Protein AF-A0A1J5MZG8-F1 (afdb_monomer_lite)

Sequence (126 aa):
VVLNADDEQAIKIQFNRSQLTVTKAWLLERLTGEFTLLWQPNFEYERALAIGQRGAGVSELAQMLNQLYAAGSYPSDVFDEELRQKVRRFQQDNQLTVDGIAGAKTLVRLQSLTGKNSLQLRGTKS

Structure (mmCIF, N/CA/C/O backbone):
data_AF-A0A1J5MZG8-F1
#
_entry.id   AF-A0A1J5MZG8-F1
#
loop_
_atom_site.group_PDB
_atom_site.id
_atom_site.type_symbol
_atom_site.label_atom_id
_atom_site.label_alt_id
_atom_site.label_comp_id
_atom_site.label_asym_id
_atom_site.label_entity_id
_atom_site.label_seq_id
_atom_site.pdbx_PDB_ins_code
_atom_site.Cartn_x
_atom_site.Cartn_y
_atom_site.Cartn_z
_atom_site.occupancy
_atom_site.B_iso_or_equiv
_atom_site.auth_seq_id
_atom_site.auth_comp_id
_atom_site.auth_asym_id
_atom_site.auth_atom_id
_atom_site.pdbx_PDB_model_num
ATOM 1 N N . VAL A 1 1 ? -21.376 9.698 8.040 1.00 45.50 1 VAL A N 1
ATOM 2 C CA . VAL A 1 1 ? -20.668 9.566 9.328 1.00 45.50 1 VAL A CA 1
ATOM 3 C C . VAL A 1 1 ? -19.366 8.841 9.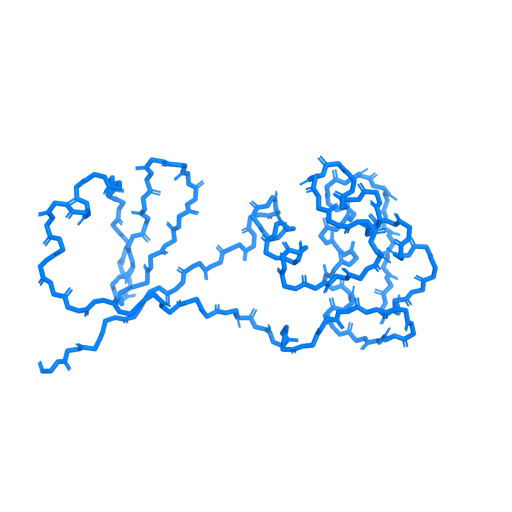071 1.00 45.50 1 VAL A C 1
ATOM 5 O O . VAL A 1 1 ? -19.315 7.635 9.230 1.00 45.50 1 VAL A O 1
ATOM 8 N N . VAL A 1 2 ? -18.368 9.564 8.581 1.00 42.72 2 VAL A N 1
ATOM 9 C CA . VAL A 1 2 ? -17.112 9.021 8.040 1.00 42.72 2 VAL A CA 1
ATOM 10 C C . VAL A 1 2 ? -16.137 8.782 9.194 1.00 42.72 2 VAL A C 1
ATOM 12 O O . VAL A 1 2 ? -15.889 9.705 9.945 1.00 42.72 2 VAL A O 1
ATOM 15 N N . LEU A 1 3 ? -15.622 7.570 9.399 1.00 44.41 3 LEU A N 1
ATOM 16 C CA . LEU A 1 3 ? -14.781 7.218 10.556 1.00 44.41 3 LEU A CA 1
ATOM 17 C C . LEU A 1 3 ? -13.340 6.890 10.122 1.00 44.41 3 LEU A C 1
ATOM 19 O O . LEU A 1 3 ? -13.099 5.785 9.649 1.00 44.41 3 LEU A O 1
ATOM 23 N N . ASN A 1 4 ? -12.385 7.799 10.336 1.00 45.06 4 ASN A N 1
ATOM 24 C CA . ASN A 1 4 ? -10.957 7.589 10.077 1.00 45.06 4 ASN A CA 1
ATOM 25 C C . ASN A 1 4 ? -10.252 7.004 11.317 1.00 45.06 4 ASN A C 1
ATOM 27 O O . ASN A 1 4 ? -10.239 7.638 12.371 1.00 45.06 4 ASN A O 1
ATOM 31 N N . ALA A 1 5 ? -9.655 5.815 11.212 1.00 49.09 5 ALA A N 1
ATOM 32 C CA . ALA A 1 5 ? -8.811 5.241 12.265 1.00 49.09 5 ALA A CA 1
ATOM 33 C C . ALA A 1 5 ? -7.345 5.567 11.954 1.00 49.09 5 ALA A C 1
ATOM 35 O O . ALA A 1 5 ? -6.758 4.967 11.059 1.00 49.09 5 ALA A O 1
ATOM 36 N N . ASP A 1 6 ? -6.807 6.565 12.648 1.00 46.00 6 ASP A N 1
ATOM 37 C CA . ASP A 1 6 ? -5.434 7.062 12.458 1.00 46.00 6 ASP A CA 1
ATOM 38 C C . ASP A 1 6 ? -4.498 6.593 13.588 1.00 46.00 6 ASP A C 1
ATOM 40 O O . ASP A 1 6 ? -3.298 6.816 13.538 1.00 46.00 6 ASP A O 1
ATOM 44 N N . ASP A 1 7 ? -5.047 5.931 14.611 1.00 42.75 7 ASP A N 1
ATOM 45 C CA . ASP A 1 7 ? -4.313 5.402 15.759 1.00 42.75 7 ASP A CA 1
ATOM 46 C C . ASP A 1 7 ? -5.065 4.192 16.330 1.00 42.75 7 ASP A C 1
ATOM 48 O O . ASP A 1 7 ? -6.300 4.165 16.314 1.00 42.75 7 ASP A O 1
ATOM 52 N N . GLU A 1 8 ? -4.358 3.198 16.878 1.00 55.50 8 GLU A N 1
ATOM 53 C CA . GLU A 1 8 ? -4.958 1.933 17.352 1.00 55.50 8 GLU A CA 1
ATOM 54 C C . GLU A 1 8 ? -6.037 2.110 18.446 1.00 55.50 8 GLU A C 1
ATOM 56 O O . GLU A 1 8 ? -6.800 1.181 18.728 1.00 55.50 8 GLU A O 1
ATOM 61 N N . GLN A 1 9 ? -6.156 3.306 19.036 1.00 56.59 9 GLN A N 1
ATOM 62 C CA . GLN A 1 9 ? -7.078 3.602 20.139 1.00 56.59 9 GLN A CA 1
ATOM 63 C C . GLN A 1 9 ? -8.142 4.669 19.829 1.00 56.59 9 GLN A C 1
ATOM 65 O O . GLN A 1 9 ? -9.155 4.732 20.539 1.00 56.59 9 GLN A O 1
ATOM 70 N N . ALA A 1 10 ? -7.961 5.477 18.779 1.00 60.06 10 ALA A N 1
ATOM 71 C CA . ALA A 1 10 ? -8.805 6.636 18.493 1.00 60.06 10 ALA A CA 1
ATOM 72 C C . ALA A 1 10 ? -9.370 6.611 17.066 1.00 60.06 10 ALA A C 1
ATOM 74 O O . ALA A 1 10 ? -8.665 6.412 16.079 1.00 60.06 10 ALA A O 1
ATOM 75 N N . ILE A 1 11 ? -10.673 6.855 16.965 1.00 65.75 11 ILE A N 1
ATOM 76 C CA . ILE A 1 11 ? -11.437 6.874 15.724 1.00 65.75 11 ILE A CA 1
ATOM 77 C C . ILE A 1 11 ? -11.962 8.297 15.517 1.00 65.75 11 ILE A C 1
ATOM 79 O O . ILE A 1 11 ? -12.698 8.837 16.342 1.00 65.75 11 ILE A O 1
ATOM 83 N N . LYS A 1 12 ? -11.584 8.928 14.409 1.00 66.25 12 LYS A N 1
ATOM 84 C CA . LYS A 1 12 ? -12.044 10.258 13.997 1.00 66.25 12 LYS A CA 1
ATOM 85 C C . LYS A 1 12 ? -13.348 10.119 13.222 1.00 66.25 12 LYS A C 1
ATOM 87 O O . LYS A 1 12 ? -13.341 9.676 12.084 1.00 66.25 12 LYS A O 1
ATOM 92 N N . ILE A 1 13 ? -14.462 10.525 13.807 1.00 67.06 13 ILE A N 1
ATOM 93 C CA . ILE A 1 13 ? -15.767 10.574 13.158 1.00 67.06 13 ILE A CA 1
ATOM 94 C C . ILE A 1 13 ? -16.001 11.921 12.489 1.00 67.06 13 ILE A C 1
ATOM 96 O O . ILE A 1 13 ? -15.847 12.962 13.108 1.00 67.06 13 ILE A O 1
ATOM 100 N N . GLN A 1 14 ? -16.470 11.923 11.255 1.00 59.84 14 GLN A N 1
ATOM 101 C CA . GLN A 1 14 ? -16.789 13.102 10.483 1.00 59.84 14 GLN A CA 1
ATOM 102 C C . GLN A 1 14 ? -18.276 13.109 10.127 1.00 59.84 14 GLN A C 1
ATOM 104 O O . GLN A 1 14 ? -18.838 12.187 9.519 1.00 59.84 14 GLN A O 1
ATOM 109 N N . PHE A 1 15 ? -18.923 14.187 10.552 1.00 55.16 15 PHE A N 1
ATOM 110 C CA . PHE A 1 15 ? -20.331 14.480 10.351 1.00 55.16 15 PHE A CA 1
ATOM 111 C C . PHE A 1 15 ? -20.420 15.860 9.703 1.00 55.16 15 PHE A C 1
ATOM 113 O O . PHE A 1 15 ? -20.018 16.859 10.299 1.00 55.16 15 PHE A O 1
ATOM 120 N N . ASN A 1 16 ? -20.953 15.936 8.484 1.00 64.88 16 ASN A N 1
ATOM 121 C CA . ASN A 1 16 ? -20.998 17.176 7.706 1.00 64.88 16 ASN A CA 1
ATOM 122 C C . ASN A 1 16 ? -19.593 17.806 7.566 1.00 64.88 16 ASN A C 1
ATOM 124 O O . ASN A 1 16 ? -18.689 17.174 7.026 1.00 64.88 16 ASN A O 1
ATOM 128 N N . ARG A 1 17 ? -19.405 19.041 8.054 1.00 67.88 17 ARG A N 1
ATOM 129 C CA . ARG A 1 17 ? -18.121 19.766 8.060 1.00 67.88 17 ARG A CA 1
ATOM 130 C C . ARG A 1 17 ? -17.365 19.667 9.393 1.00 67.88 17 ARG A C 1
ATOM 132 O O . ARG A 1 17 ? -16.365 20.352 9.567 1.00 67.88 17 ARG A O 1
ATOM 139 N N . SER A 1 18 ? -17.838 18.848 10.330 1.00 49.00 18 SER A N 1
ATOM 140 C CA . SER A 1 18 ? -17.276 18.732 11.677 1.00 49.00 18 SER A CA 1
ATOM 141 C C . SER A 1 18 ? -16.646 17.359 11.891 1.00 49.00 18 SER A C 1
ATOM 143 O O . SER A 1 18 ? -17.152 16.347 11.402 1.00 49.00 18 SER A O 1
ATOM 145 N N . GLN A 1 19 ? -15.550 17.334 12.647 1.00 66.25 19 GLN A N 1
ATOM 146 C CA . GLN A 1 19 ? -14.837 16.122 13.037 1.00 66.25 19 GLN A CA 1
ATOM 147 C C . GLN A 1 19 ? -14.889 15.962 14.561 1.00 66.25 19 GLN A C 1
ATOM 149 O O . GLN A 1 19 ? -14.769 16.941 15.294 1.00 66.25 19 GLN A O 1
ATOM 154 N N . LEU A 1 20 ? -15.061 14.731 15.030 1.00 69.62 20 LEU A N 1
ATOM 155 C CA . LEU A 1 20 ? -15.114 14.346 16.433 1.00 69.62 20 LEU A CA 1
ATOM 156 C C . LEU A 1 20 ? -14.177 13.156 16.644 1.00 69.62 20 LEU A C 1
ATOM 158 O O . LEU A 1 20 ? -14.306 12.151 15.955 1.00 69.62 20 LEU A O 1
ATOM 162 N N . THR A 1 21 ? -13.233 13.247 17.572 1.00 71.38 21 THR A N 1
ATOM 163 C CA . THR A 1 21 ? -12.352 12.118 17.902 1.00 71.38 21 THR A CA 1
ATOM 164 C C . THR A 1 21 ? -12.951 11.348 19.068 1.00 71.38 21 THR A C 1
ATOM 166 O O . THR A 1 21 ? -13.262 11.938 20.100 1.00 71.38 21 THR A O 1
ATOM 169 N N . VAL A 1 22 ? -13.113 10.038 18.912 1.00 73.38 22 VAL A N 1
ATOM 170 C CA . VAL A 1 22 ? -13.653 9.150 19.947 1.00 73.38 22 VAL A CA 1
ATOM 171 C C . VAL A 1 22 ? -12.725 7.971 20.179 1.00 73.38 22 VAL A C 1
ATOM 173 O O . VAL A 1 22 ? -11.942 7.617 19.303 1.00 73.38 22 VAL A O 1
ATOM 176 N N . THR A 1 23 ? -12.821 7.323 21.336 1.00 75.81 23 THR A N 1
ATOM 177 C CA . THR A 1 23 ? -12.102 6.065 21.557 1.00 75.81 23 THR A CA 1
ATOM 178 C C . THR A 1 23 ? -12.857 4.895 20.931 1.00 75.81 23 THR A C 1
ATOM 180 O O . THR A 1 23 ? -14.086 4.910 20.815 1.00 75.81 23 THR A O 1
ATOM 183 N N . LYS A 1 24 ? -12.126 3.841 20.556 1.00 66.50 24 LYS A N 1
ATOM 184 C CA . LYS A 1 24 ? -12.726 2.595 20.051 1.00 66.50 24 LYS A CA 1
ATOM 185 C C . LYS A 1 24 ? -13.691 1.962 21.063 1.00 66.50 24 LYS A C 1
ATOM 187 O O . LYS A 1 24 ? -14.754 1.495 20.671 1.00 66.50 24 LYS A O 1
ATOM 192 N N . ALA A 1 25 ? -13.345 1.998 22.352 1.00 70.19 25 ALA A N 1
ATOM 193 C CA . ALA A 1 25 ? -14.192 1.489 23.431 1.00 70.19 25 ALA A CA 1
ATOM 194 C C . ALA A 1 25 ? -15.511 2.269 23.538 1.00 70.19 25 ALA A C 1
ATOM 196 O O . ALA A 1 25 ? -16.582 1.674 23.468 1.00 70.19 25 ALA A O 1
ATOM 197 N N . TRP A 1 26 ? -15.437 3.606 23.579 1.00 77.69 26 TRP A N 1
ATOM 198 C CA . TRP A 1 26 ? -16.619 4.474 23.602 1.00 77.69 26 TRP A CA 1
ATOM 199 C C . TRP A 1 26 ? -17.553 4.200 22.422 1.00 77.69 26 TRP A C 1
ATOM 201 O O . TRP A 1 26 ? -18.774 4.214 22.586 1.00 77.69 26 TRP A O 1
ATOM 211 N N . LEU A 1 27 ? -16.973 3.953 21.241 1.00 74.25 27 LEU A N 1
ATOM 212 C CA . LEU A 1 27 ? -17.722 3.690 20.021 1.00 74.25 27 LEU A CA 1
ATOM 213 C C . LEU A 1 27 ? -18.458 2.347 20.123 1.00 74.25 27 LEU A C 1
ATOM 215 O O . LEU A 1 27 ? -19.666 2.303 19.930 1.00 74.25 27 LEU A O 1
ATOM 219 N N . LEU A 1 28 ? -17.765 1.267 20.488 1.00 69.06 28 LEU A N 1
ATOM 220 C CA . LEU A 1 28 ? -18.373 -0.066 20.596 1.00 69.06 28 LEU A CA 1
ATOM 221 C C . LEU A 1 28 ? -19.450 -0.157 21.689 1.00 69.06 28 LEU A C 1
ATOM 223 O O . LEU A 1 28 ? -20.404 -0.908 21.530 1.00 69.06 28 LEU A O 1
ATOM 227 N N . GLU A 1 29 ? -19.334 0.623 22.764 1.00 74.44 29 GLU A N 1
ATOM 228 C CA . GLU A 1 29 ? -20.323 0.652 23.851 1.00 74.44 29 GLU A CA 1
ATOM 229 C C . GLU A 1 29 ? -21.632 1.358 23.476 1.00 74.44 29 GLU A C 1
ATOM 231 O O . GLU A 1 29 ? -22.691 1.029 24.007 1.00 74.44 29 GLU A O 1
ATOM 236 N N . ARG A 1 30 ? -21.562 2.375 22.609 1.00 70.56 30 ARG A N 1
ATOM 237 C CA . ARG A 1 30 ? -22.693 3.274 22.315 1.00 70.56 30 ARG A CA 1
ATOM 238 C C . ARG A 1 30 ? -23.300 3.071 20.932 1.00 70.56 30 ARG A C 1
ATOM 240 O O . ARG A 1 30 ? -24.367 3.618 20.662 1.00 70.56 30 ARG A O 1
ATOM 247 N N . LEU A 1 31 ? -22.642 2.317 20.053 1.00 65.25 31 LEU A N 1
ATOM 248 C CA . LEU A 1 31 ? -23.204 1.938 18.761 1.00 65.25 31 LEU A CA 1
ATOM 249 C C . LEU A 1 31 ? -24.312 0.897 18.966 1.00 65.25 31 LEU A C 1
ATOM 251 O O . LEU A 1 31 ? -24.069 -0.305 18.975 1.00 65.25 31 LEU A O 1
ATOM 255 N N . THR A 1 32 ? -25.550 1.363 19.093 1.00 52.91 32 THR A N 1
ATOM 256 C CA . THR A 1 32 ? -26.746 0.518 19.064 1.00 52.91 32 THR A CA 1
ATOM 257 C C . THR A 1 32 ? -27.409 0.643 17.686 1.00 52.91 32 THR A C 1
ATOM 259 O O . THR A 1 32 ? -28.102 1.616 17.404 1.00 52.91 32 THR A O 1
ATOM 262 N N . GLY A 1 33 ? -27.147 -0.305 16.775 1.00 57.31 33 GLY A N 1
ATOM 263 C CA . GLY A 1 33 ? -27.755 -0.325 15.434 1.00 57.31 33 GLY A CA 1
ATOM 264 C C . GLY A 1 33 ? -26.969 -1.106 14.374 1.00 57.31 33 GLY A C 1
ATOM 265 O O . GLY A 1 33 ? -25.874 -1.602 14.636 1.00 57.31 33 GLY A O 1
ATOM 266 N N . GLU A 1 34 ? -27.526 -1.201 13.162 1.00 50.28 34 GLU A N 1
ATOM 267 C CA . GLU A 1 34 ? -26.835 -1.743 11.986 1.00 50.28 34 GLU A CA 1
ATOM 268 C C . GLU A 1 34 ? -25.912 -0.678 11.382 1.00 50.28 34 GLU A C 1
ATOM 270 O O . GLU A 1 34 ? -26.356 0.308 10.792 1.00 50.28 34 GLU A O 1
ATOM 275 N N . PHE A 1 35 ? -24.603 -0.869 11.526 1.00 54.62 35 PHE A N 1
ATOM 276 C CA . PHE A 1 35 ? -23.600 -0.036 10.871 1.00 54.62 35 PHE A CA 1
ATOM 277 C C . PHE A 1 35 ? -22.916 -0.862 9.790 1.00 54.62 35 PHE A C 1
ATOM 279 O O . PHE A 1 35 ? -22.252 -1.854 10.084 1.00 54.62 35 PHE A O 1
ATOM 286 N N . THR A 1 36 ? -23.032 -0.449 8.530 1.00 44.31 36 THR A N 1
ATOM 287 C CA . THR A 1 36 ? -22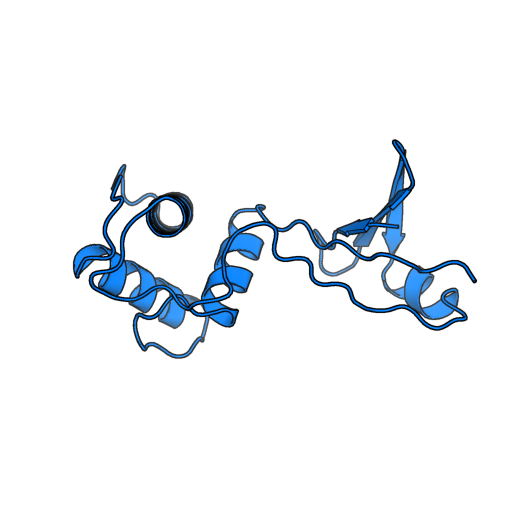.214 -1.034 7.469 1.00 44.31 36 THR A CA 1
ATOM 288 C C . THR A 1 36 ? -20.821 -0.423 7.525 1.00 44.31 36 THR A C 1
ATOM 290 O O . THR A 1 36 ? -20.643 0.793 7.390 1.00 44.31 36 THR A O 1
ATOM 293 N N . LEU A 1 37 ? -19.816 -1.281 7.699 1.00 47.66 37 LEU A N 1
ATOM 294 C CA . LEU A 1 37 ? -18.425 -0.925 7.460 1.00 47.66 37 LEU A CA 1
ATOM 295 C C . LEU A 1 37 ? -18.231 -0.646 5.964 1.00 47.66 37 LEU A C 1
ATOM 297 O O . LEU A 1 37 ? -17.886 -1.540 5.199 1.00 47.66 37 LEU A O 1
ATOM 301 N N . LEU A 1 38 ? -18.485 0.586 5.525 1.00 43.38 38 LEU A N 1
ATOM 302 C CA . LEU A 1 38 ? -18.165 1.002 4.165 1.00 43.38 38 LEU A CA 1
ATOM 303 C C . LEU A 1 38 ? -16.673 1.329 4.107 1.00 43.38 38 LEU A C 1
ATOM 305 O O . LEU A 1 38 ? -16.236 2.450 4.328 1.00 43.38 38 LEU A O 1
ATOM 309 N N . TRP A 1 39 ? -15.855 0.321 3.831 1.00 45.62 39 TRP A N 1
ATOM 310 C CA . TRP A 1 39 ? -14.546 0.596 3.262 1.00 45.62 39 TRP A CA 1
ATOM 311 C C . TRP A 1 39 ? -14.793 1.145 1.852 1.00 45.62 39 TRP A C 1
ATOM 313 O O . TRP A 1 39 ? -15.166 0.395 0.955 1.00 45.62 39 TRP A O 1
ATOM 323 N N . GLN A 1 40 ? -14.697 2.467 1.681 1.00 44.38 40 GLN A N 1
ATOM 324 C CA . GLN A 1 40 ? -14.661 3.093 0.361 1.00 44.38 40 GLN A CA 1
ATOM 325 C C . GLN A 1 40 ? -13.188 3.269 -0.007 1.00 44.38 40 GLN A C 1
ATOM 327 O O . GLN A 1 40 ? -12.571 4.230 0.459 1.00 44.38 40 GLN A O 1
ATOM 332 N N . PRO A 1 41 ? -12.587 2.356 -0.789 1.00 40.31 41 PRO A N 1
ATOM 333 C CA . PRO A 1 41 ? -11.339 2.670 -1.451 1.00 40.31 41 PRO A CA 1
ATOM 334 C C . PRO A 1 41 ? -11.652 3.794 -2.427 1.00 40.31 41 PRO A C 1
ATOM 336 O O . PRO A 1 41 ? -12.211 3.590 -3.502 1.00 40.31 41 PRO A O 1
ATOM 339 N N . ASN A 1 42 ? -11.345 5.016 -2.019 1.00 47.66 42 ASN A N 1
ATOM 340 C CA . ASN A 1 42 ? -11.221 6.091 -2.976 1.00 47.66 42 ASN A CA 1
ATOM 341 C C . ASN A 1 42 ? -10.083 5.662 -3.914 1.00 47.66 42 ASN A C 1
ATOM 343 O O . ASN A 1 42 ? -8.996 5.347 -3.431 1.00 47.66 42 ASN A O 1
ATOM 347 N N . PHE A 1 43 ? -10.384 5.625 -5.215 1.0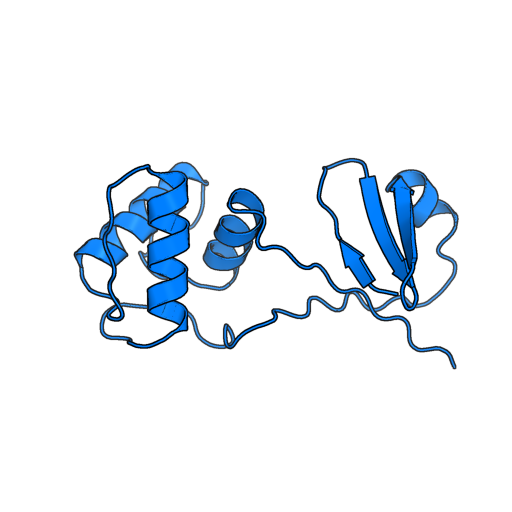0 45.75 43 PHE A N 1
ATOM 348 C CA . PHE A 1 43 ? -9.563 5.171 -6.348 1.00 45.75 43 PHE A CA 1
ATOM 349 C C . PHE A 1 43 ? -9.654 3.667 -6.669 1.00 45.75 43 PHE A C 1
ATOM 351 O O . PHE A 1 43 ? -9.309 2.829 -5.857 1.00 45.75 43 PHE A O 1
ATOM 358 N N . GLU A 1 44 ? -10.178 3.344 -7.858 1.00 46.97 44 GLU A N 1
ATOM 359 C CA . GLU A 1 44 ? -9.679 2.400 -8.889 1.00 46.97 44 GLU A CA 1
ATOM 360 C C . GLU A 1 44 ? -8.818 1.165 -8.475 1.00 46.97 44 GLU A C 1
ATOM 362 O O . GLU A 1 44 ? -8.013 0.682 -9.266 1.00 46.97 44 GLU A O 1
ATOM 367 N N . TYR A 1 45 ? -8.960 0.600 -7.272 1.00 53.53 45 TYR A N 1
ATOM 368 C CA . TYR A 1 45 ? -8.207 -0.578 -6.801 1.00 53.53 45 TYR A CA 1
ATOM 369 C C . TYR A 1 45 ? -8.951 -1.904 -7.018 1.00 53.53 45 TYR A C 1
ATOM 371 O O . TYR A 1 45 ? -8.552 -2.936 -6.476 1.00 53.53 45 TYR A O 1
ATOM 379 N N . GLU A 1 46 ? -10.021 -1.916 -7.821 1.00 53.12 46 GLU A N 1
ATOM 380 C CA . GLU A 1 46 ? -10.770 -3.148 -8.121 1.00 53.12 46 GLU A CA 1
ATOM 381 C C . GLU A 1 46 ? -9.915 -4.216 -8.825 1.00 53.12 46 GLU A C 1
ATOM 383 O O . GLU A 1 46 ? -10.299 -5.385 -8.879 1.00 53.12 46 GLU A O 1
ATOM 388 N N . ARG A 1 47 ? -8.730 -3.852 -9.337 1.00 65.75 47 ARG A N 1
ATOM 389 C CA . ARG A 1 47 ? -7.773 -4.795 -9.918 1.00 65.75 47 ARG A CA 1
ATOM 390 C C . ARG A 1 47 ? -6.404 -4.636 -9.282 1.00 65.75 47 ARG A C 1
ATOM 392 O O . ARG A 1 47 ? -5.864 -3.540 -9.187 1.00 65.75 47 ARG A O 1
ATOM 399 N N . ALA A 1 48 ? -5.843 -5.770 -8.876 1.00 84.75 48 ALA A N 1
ATOM 400 C CA . ALA A 1 48 ? -4.475 -5.850 -8.399 1.00 84.75 48 ALA A CA 1
ATOM 401 C C . ALA A 1 48 ? -3.504 -5.284 -9.446 1.00 84.75 48 ALA A C 1
ATOM 403 O O . ALA A 1 48 ? -3.635 -5.581 -10.642 1.00 84.75 48 ALA A O 1
ATOM 404 N N . LEU A 1 49 ? -2.526 -4.498 -8.985 1.00 89.38 49 LEU A N 1
ATOM 405 C CA . LEU A 1 49 ? -1.490 -3.972 -9.862 1.00 89.38 49 LEU A CA 1
ATOM 406 C C . LEU A 1 49 ? -0.360 -4.987 -10.017 1.00 89.38 49 LEU A C 1
ATOM 408 O O . LEU A 1 49 ? 0.147 -5.525 -9.030 1.00 89.38 49 LEU A O 1
ATOM 412 N N . ALA A 1 50 ? 0.021 -5.258 -11.259 1.00 90.12 50 ALA A N 1
ATOM 413 C CA . ALA A 1 50 ? 1.029 -6.252 -11.605 1.00 90.12 50 ALA A CA 1
ATOM 414 C C . ALA A 1 50 ? 1.844 -5.807 -12.823 1.00 90.12 50 ALA A C 1
ATOM 416 O O . ALA A 1 50 ? 1.502 -4.831 -13.494 1.00 90.12 50 ALA A O 1
ATOM 417 N N . ILE A 1 51 ? 2.907 -6.559 -13.110 1.00 90.75 51 ILE A N 1
ATOM 418 C CA . ILE A 1 51 ? 3.855 -6.255 -14.182 1.00 90.75 51 ILE A CA 1
ATOM 419 C C . ILE A 1 51 ? 3.160 -5.971 -15.526 1.00 90.75 51 ILE A C 1
ATOM 421 O O . ILE A 1 51 ? 2.209 -6.650 -15.912 1.00 90.75 51 ILE A O 1
ATOM 425 N N . GLY A 1 52 ? 3.640 -4.951 -16.235 1.00 89.31 52 GLY A N 1
ATOM 426 C CA . GLY A 1 52 ? 3.133 -4.513 -17.537 1.00 89.31 52 GLY A CA 1
ATOM 427 C C . GLY A 1 52 ? 1.958 -3.532 -17.483 1.00 89.31 52 GLY A C 1
ATOM 428 O O . GLY A 1 52 ? 1.686 -2.874 -18.488 1.00 89.31 52 GLY A O 1
ATOM 429 N N . GLN A 1 53 ? 1.286 -3.380 -16.337 1.00 91.12 53 GLN A N 1
ATOM 430 C CA . GLN A 1 53 ? 0.224 -2.383 -16.182 1.00 91.12 53 GLN A CA 1
ATOM 431 C C . GLN A 1 53 ? 0.772 -0.955 -16.146 1.00 91.12 53 GLN A C 1
ATOM 433 O O . GLN A 1 53 ? 1.942 -0.733 -15.829 1.00 91.12 53 GLN A O 1
ATOM 438 N N . ARG A 1 54 ? -0.082 0.020 -16.478 1.00 90.50 54 ARG A N 1
ATOM 439 C CA . ARG A 1 54 ? 0.284 1.438 -16.550 1.00 90.50 54 ARG A CA 1
ATOM 440 C C . ARG A 1 54 ? -0.825 2.354 -16.047 1.00 90.50 54 ARG A C 1
ATOM 442 O O . ARG A 1 54 ? -1.992 1.972 -16.077 1.00 90.50 54 ARG A O 1
ATOM 449 N N . GLY A 1 55 ? -0.462 3.575 -15.661 1.00 87.44 55 GLY A N 1
ATOM 450 C CA . GLY A 1 55 ? -1.395 4.663 -15.362 1.00 87.44 55 GLY A CA 1
ATOM 451 C C . GLY A 1 55 ? -1.313 5.187 -13.929 1.00 87.44 55 GLY A C 1
ATOM 452 O O . GLY A 1 55 ? -0.407 4.851 -13.169 1.00 87.44 55 GLY A O 1
ATOM 453 N N . ALA A 1 56 ? -2.290 6.017 -13.555 1.00 85.69 56 ALA A N 1
ATOM 454 C CA . ALA A 1 56 ? -2.266 6.787 -12.310 1.00 85.69 56 ALA A CA 1
ATOM 455 C C . ALA A 1 56 ? -2.111 5.922 -11.045 1.00 85.69 56 ALA A C 1
ATOM 457 O O . ALA A 1 56 ? -1.362 6.297 -10.147 1.00 85.69 56 ALA A O 1
ATOM 458 N N . GLY A 1 57 ? -2.744 4.743 -10.993 1.00 86.38 57 GLY A N 1
ATOM 459 C CA . GLY A 1 57 ? -2.600 3.820 -9.861 1.00 86.38 57 GLY A CA 1
ATOM 460 C C . GLY A 1 57 ? -1.176 3.272 -9.700 1.00 86.38 57 GLY A C 1
ATOM 461 O O . GLY A 1 57 ? -0.696 3.106 -8.581 1.00 86.38 57 GLY A O 1
ATOM 462 N N . VAL A 1 58 ? -0.461 3.054 -10.808 1.00 91.19 58 VAL A N 1
ATOM 463 C CA . VAL A 1 58 ? 0.946 2.625 -10.793 1.00 91.19 58 VAL A CA 1
ATOM 464 C C . VAL A 1 58 ? 1.852 3.765 -10.335 1.00 91.19 58 VAL A C 1
ATOM 466 O O . VAL A 1 58 ? 2.723 3.553 -9.491 1.00 91.19 58 VAL A O 1
ATOM 469 N N . SER A 1 59 ? 1.608 4.983 -10.824 1.00 89.25 59 SER A N 1
ATOM 470 C CA . SER A 1 59 ? 2.331 6.173 -10.365 1.00 89.25 59 SER A CA 1
ATOM 471 C C . SER A 1 59 ? 2.135 6.419 -8.873 1.00 89.25 59 SER A C 1
ATOM 473 O O . SER A 1 59 ? 3.092 6.725 -8.162 1.00 89.25 59 SER A O 1
ATOM 475 N N . GLU A 1 60 ? 0.912 6.240 -8.375 1.00 87.94 60 GLU A N 1
ATOM 476 C CA . GLU A 1 60 ? 0.611 6.362 -6.954 1.00 87.94 60 GLU A CA 1
ATOM 477 C C . GLU A 1 60 ? 1.315 5.279 -6.121 1.00 87.94 60 GLU A C 1
ATOM 479 O O . GLU A 1 60 ? 1.915 5.592 -5.089 1.00 87.94 60 GLU A O 1
ATOM 484 N N . LEU A 1 61 ? 1.303 4.025 -6.583 1.00 90.00 61 LEU A N 1
ATOM 485 C CA . LEU A 1 61 ? 2.043 2.926 -5.959 1.00 90.00 61 LEU A CA 1
ATOM 486 C C . LEU A 1 61 ? 3.542 3.239 -5.854 1.00 90.00 61 LEU A C 1
ATOM 488 O O . LEU A 1 61 ? 4.129 3.096 -4.779 1.00 90.00 61 LEU A O 1
ATOM 492 N N . ALA A 1 62 ? 4.154 3.698 -6.948 1.00 91.06 62 ALA A N 1
ATOM 493 C CA . ALA A 1 62 ? 5.565 4.066 -6.981 1.00 91.06 62 ALA A CA 1
ATOM 494 C C . ALA A 1 62 ? 5.876 5.212 -6.003 1.00 91.06 62 ALA A C 1
ATOM 496 O O . ALA A 1 62 ? 6.848 5.132 -5.252 1.00 91.06 62 ALA A O 1
ATOM 497 N N . GLN A 1 63 ? 5.025 6.241 -5.944 1.00 89.50 63 GLN A N 1
ATOM 498 C CA . GLN A 1 63 ? 5.170 7.344 -4.988 1.00 89.50 63 GLN A CA 1
ATOM 499 C C . GLN A 1 63 ? 5.116 6.867 -3.532 1.00 89.50 63 GLN A C 1
ATOM 501 O O . GLN A 1 63 ? 5.979 7.248 -2.741 1.00 89.50 63 GLN A O 1
ATOM 506 N N . MET A 1 64 ? 4.151 6.010 -3.183 1.00 89.12 64 MET A N 1
ATOM 507 C CA . MET A 1 64 ? 4.027 5.466 -1.824 1.00 89.12 64 MET A CA 1
ATOM 508 C C . MET A 1 64 ? 5.266 4.658 -1.418 1.00 89.12 64 MET A C 1
ATOM 510 O O . MET A 1 64 ? 5.780 4.822 -0.314 1.00 89.12 64 MET A O 1
ATOM 514 N N . LEU A 1 65 ? 5.785 3.815 -2.315 1.00 91.25 65 LEU A N 1
ATOM 515 C CA . LEU A 1 65 ? 6.994 3.030 -2.051 1.00 91.25 65 LEU A CA 1
ATOM 516 C C . LEU A 1 65 ? 8.240 3.918 -1.920 1.00 91.25 65 LEU A C 1
ATOM 518 O O . LEU A 1 65 ? 9.052 3.702 -1.021 1.00 91.25 65 LEU A O 1
ATOM 522 N N . ASN A 1 66 ? 8.380 4.945 -2.761 1.00 88.38 66 ASN A N 1
ATOM 523 C CA . ASN A 1 66 ? 9.498 5.888 -2.676 1.00 88.38 66 ASN A CA 1
ATOM 524 C C . ASN A 1 66 ? 9.479 6.676 -1.356 1.00 88.38 66 ASN A C 1
ATOM 526 O O . ASN A 1 66 ? 10.536 6.882 -0.759 1.00 88.38 66 ASN A O 1
ATOM 530 N N . GLN A 1 67 ? 8.290 7.064 -0.877 1.00 86.81 67 GLN A N 1
ATOM 531 C CA . GLN A 1 67 ? 8.117 7.739 0.411 1.00 86.81 67 GLN A CA 1
ATOM 532 C C . GLN A 1 67 ? 8.592 6.867 1.584 1.00 86.81 67 GLN A C 1
ATOM 534 O O . GLN A 1 67 ? 9.247 7.378 2.487 1.00 86.81 67 GLN A O 1
ATOM 539 N N . LEU A 1 68 ? 8.296 5.563 1.569 1.00 86.19 68 LEU A N 1
ATOM 540 C CA . LEU A 1 68 ? 8.658 4.653 2.664 1.00 86.19 68 LEU A CA 1
ATOM 541 C C . LEU A 1 68 ? 10.140 4.268 2.676 1.00 86.19 68 LEU A C 1
ATOM 543 O O . LEU A 1 68 ? 10.721 4.108 3.746 1.00 86.19 68 LEU A O 1
ATOM 547 N N . TYR A 1 69 ? 10.758 4.114 1.505 1.00 85.12 69 TYR A N 1
ATOM 548 C CA . TYR A 1 69 ? 12.129 3.603 1.399 1.00 85.12 69 TYR A CA 1
ATOM 549 C C . TYR A 1 69 ? 13.190 4.674 1.135 1.00 85.12 69 TYR A C 1
ATOM 551 O O . TYR A 1 69 ? 14.358 4.323 0.975 1.00 85.12 69 TYR A O 1
ATOM 559 N N . ALA A 1 70 ? 12.805 5.956 1.059 1.00 68.44 70 ALA A N 1
ATOM 560 C CA . ALA A 1 70 ? 13.687 7.072 0.699 1.00 68.44 70 ALA A CA 1
ATOM 561 C C . ALA A 1 70 ? 14.530 6.791 -0.567 1.00 68.44 70 ALA A C 1
ATOM 563 O O . ALA A 1 70 ? 15.641 7.295 -0.724 1.00 68.44 70 ALA A O 1
ATOM 564 N N . ALA A 1 71 ? 14.002 5.966 -1.478 1.00 61.66 71 ALA A N 1
ATOM 565 C CA . ALA A 1 71 ? 14.749 5.327 -2.564 1.00 61.66 71 ALA A CA 1
ATOM 566 C C . ALA A 1 71 ? 15.003 6.250 -3.775 1.00 61.66 71 ALA A C 1
ATOM 568 O O . ALA A 1 71 ? 15.227 5.775 -4.886 1.00 61.66 71 ALA A O 1
ATOM 569 N N . GLY A 1 72 ? 14.966 7.568 -3.575 1.00 60.50 72 GLY A N 1
ATOM 570 C CA . GLY A 1 72 ? 14.996 8.552 -4.653 1.00 60.50 72 GLY A CA 1
ATOM 571 C C . GLY A 1 72 ? 13.670 8.654 -5.416 1.00 60.50 72 GLY A C 1
ATOM 572 O O . GLY A 1 72 ? 12.690 7.963 -5.133 1.00 60.50 72 GLY A O 1
ATOM 573 N N . SER A 1 73 ? 13.631 9.572 -6.384 1.00 59.53 73 SER A N 1
ATOM 574 C CA . SER A 1 73 ? 12.482 9.730 -7.274 1.00 59.53 73 SER A CA 1
ATOM 575 C C . SER A 1 73 ? 12.559 8.644 -8.343 1.00 59.53 73 SER A C 1
ATOM 577 O O . SER A 1 73 ? 13.302 8.777 -9.310 1.00 59.53 73 SER A O 1
ATOM 579 N N . TYR A 1 74 ? 11.793 7.570 -8.170 1.00 68.00 74 TYR A N 1
ATOM 580 C CA . TYR A 1 74 ? 11.442 6.664 -9.259 1.00 68.00 74 TYR A CA 1
ATOM 581 C C . TYR A 1 74 ? 10.011 7.005 -9.706 1.00 68.00 74 TYR A C 1
ATOM 583 O O . TYR A 1 74 ? 9.053 6.402 -9.209 1.00 68.00 74 TYR A O 1
ATOM 591 N N . PRO A 1 75 ? 9.824 8.047 -10.539 1.00 66.62 75 PRO A N 1
ATOM 592 C CA . PRO A 1 75 ? 8.537 8.340 -11.134 1.00 66.62 75 PRO A CA 1
ATOM 593 C C . PRO A 1 75 ? 8.346 7.373 -12.299 1.00 66.62 75 PRO A C 1
ATOM 595 O O . PRO A 1 75 ? 8.902 7.566 -13.376 1.00 66.62 75 PRO A O 1
ATOM 598 N N . SER A 1 76 ? 7.571 6.319 -12.073 1.00 76.38 76 SER A N 1
ATOM 599 C CA . SER A 1 76 ? 7.149 5.426 -13.145 1.00 76.38 76 SER A CA 1
ATOM 600 C C . SER A 1 76 ? 5.637 5.359 -13.187 1.00 76.38 76 SER A C 1
ATOM 602 O O . SER A 1 76 ? 4.969 5.202 -12.166 1.00 76.38 76 SER A O 1
ATOM 604 N N . ASP A 1 77 ? 5.094 5.505 -14.384 1.00 85.69 77 ASP A N 1
ATOM 605 C CA . ASP A 1 77 ? 3.710 5.207 -14.714 1.00 85.69 77 ASP A CA 1
ATOM 606 C C . ASP A 1 77 ? 3.547 3.771 -15.229 1.00 85.69 77 ASP A C 1
ATOM 608 O O . ASP A 1 77 ? 2.439 3.398 -15.605 1.00 85.69 77 ASP A O 1
ATOM 612 N N . VAL A 1 78 ? 4.615 2.960 -15.215 1.00 92.00 78 VAL A N 1
ATOM 613 C CA . VAL A 1 78 ? 4.645 1.560 -15.657 1.00 92.00 78 VAL A CA 1
ATOM 614 C C . VAL A 1 78 ? 5.063 0.636 -14.519 1.00 92.00 78 VAL A C 1
ATOM 616 O O . VAL A 1 78 ? 6.056 0.858 -13.830 1.00 92.00 78 VAL A O 1
ATOM 619 N N . PHE A 1 79 ? 4.315 -0.448 -14.336 1.00 91.94 79 PHE A N 1
ATOM 620 C CA . PHE A 1 79 ? 4.666 -1.486 -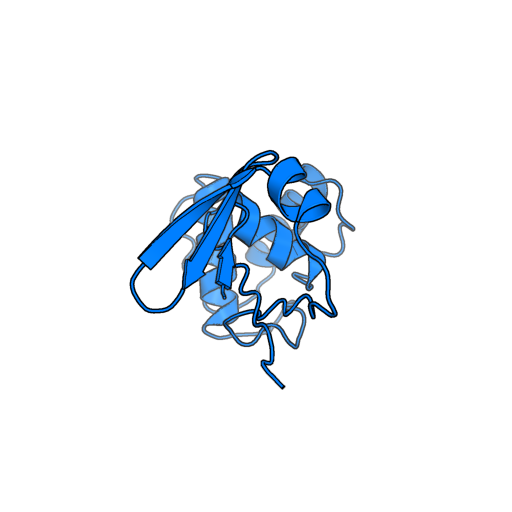13.384 1.00 91.94 79 PHE A CA 1
ATOM 621 C C . PHE A 1 79 ? 5.703 -2.395 -14.039 1.00 91.94 79 PHE A C 1
ATOM 623 O O . PHE A 1 79 ? 5.367 -3.395 -14.672 1.00 91.94 79 PHE A O 1
ATOM 630 N N . ASP A 1 80 ? 6.968 -2.016 -13.949 1.00 93.38 80 ASP A N 1
ATOM 631 C CA . ASP A 1 80 ? 8.087 -2.778 -14.492 1.00 93.38 80 ASP A CA 1
ATOM 632 C C . ASP A 1 80 ? 8.703 -3.725 -13.445 1.00 93.38 80 ASP A C 1
ATOM 634 O O . ASP A 1 80 ? 8.163 -3.938 -12.353 1.00 93.38 80 ASP A O 1
ATOM 638 N N . GLU A 1 81 ? 9.831 -4.344 -13.796 1.00 93.25 81 GLU A N 1
ATOM 639 C CA . GLU A 1 81 ? 10.531 -5.255 -12.893 1.00 93.25 81 GLU A CA 1
ATOM 640 C C . GLU A 1 81 ? 11.097 -4.534 -11.663 1.00 93.25 81 GLU A C 1
ATOM 642 O O . GLU A 1 81 ? 11.071 -5.096 -10.569 1.00 93.25 81 GLU A O 1
ATOM 647 N N . GLU A 1 82 ? 11.553 -3.286 -11.798 1.00 91.88 82 GLU A N 1
ATOM 648 C CA . GLU A 1 82 ? 12.074 -2.519 -10.665 1.00 91.88 82 GLU A CA 1
ATOM 649 C C . GLU A 1 82 ? 10.962 -2.242 -9.646 1.00 91.88 82 GLU A C 1
ATOM 651 O O . GLU A 1 82 ? 11.135 -2.483 -8.445 1.00 91.88 82 GLU A O 1
ATOM 656 N N . LEU A 1 83 ? 9.787 -1.811 -10.118 1.00 92.31 83 LEU A N 1
ATOM 657 C CA . LEU A 1 83 ? 8.632 -1.603 -9.252 1.00 92.31 83 LEU A CA 1
ATOM 658 C C . LEU A 1 83 ? 8.177 -2.919 -8.608 1.00 92.31 83 LEU A C 1
ATOM 660 O O . LEU A 1 83 ? 7.873 -2.941 -7.413 1.00 92.31 83 LEU A O 1
ATOM 664 N N . ARG A 1 84 ? 8.213 -4.038 -9.346 1.00 94.56 84 ARG A N 1
ATOM 665 C CA . ARG A 1 84 ? 7.915 -5.372 -8.799 1.00 94.56 84 ARG A CA 1
ATOM 666 C C . ARG A 1 84 ? 8.848 -5.751 -7.651 1.00 94.56 84 ARG A C 1
ATOM 668 O O . ARG A 1 84 ? 8.380 -6.274 -6.640 1.00 94.56 84 ARG A O 1
ATOM 675 N N . GLN A 1 85 ? 10.146 -5.478 -7.772 1.00 93.69 85 GLN A N 1
ATOM 676 C CA . GLN A 1 85 ? 11.112 -5.752 -6.703 1.00 93.69 85 GLN A CA 1
ATOM 677 C C . GLN A 1 85 ? 10.848 -4.892 -5.462 1.00 93.69 85 GLN A C 1
ATOM 679 O O . GLN A 1 85 ? 10.890 -5.400 -4.339 1.00 93.69 85 GLN A O 1
ATOM 684 N N . LYS A 1 86 ? 10.483 -3.616 -5.644 1.00 93.19 86 LYS A N 1
ATOM 685 C CA . LYS A 1 86 ? 10.071 -2.741 -4.532 1.00 93.19 86 LYS A CA 1
ATOM 686 C C . LYS A 1 86 ? 8.811 -3.263 -3.837 1.00 93.19 86 LYS A C 1
ATOM 688 O O . LYS A 1 86 ? 8.767 -3.289 -2.608 1.00 93.19 86 LYS A O 1
ATOM 693 N N . VAL A 1 87 ? 7.828 -3.753 -4.597 1.00 94.62 87 VAL A N 1
ATOM 694 C CA . VAL A 1 87 ? 6.625 -4.395 -4.037 1.00 94.62 87 VAL A CA 1
ATOM 695 C C . VAL A 1 87 ? 6.984 -5.656 -3.251 1.00 94.62 87 VAL A C 1
ATOM 697 O O . VAL A 1 87 ? 6.500 -5.821 -2.135 1.00 94.62 87 VAL A O 1
ATOM 700 N N . ARG A 1 88 ? 7.862 -6.521 -3.773 1.00 95.81 88 ARG A N 1
ATOM 701 C CA . ARG A 1 88 ? 8.303 -7.735 -3.061 1.00 95.81 88 ARG A CA 1
ATOM 702 C C . ARG A 1 88 ? 9.001 -7.412 -1.749 1.00 95.81 88 ARG A C 1
ATOM 704 O O . ARG A 1 88 ? 8.674 -8.011 -0.728 1.00 95.81 88 ARG A O 1
ATOM 711 N N . ARG A 1 89 ? 9.908 -6.434 -1.761 1.00 95.06 89 ARG A N 1
ATOM 712 C CA . ARG A 1 89 ? 10.567 -5.950 -0.545 1.00 95.06 89 ARG A CA 1
ATOM 713 C C . ARG A 1 89 ? 9.543 -5.452 0.471 1.00 95.06 89 ARG A C 1
ATOM 715 O O . ARG A 1 89 ? 9.572 -5.868 1.621 1.00 95.06 89 ARG A O 1
ATOM 722 N N . PHE A 1 90 ? 8.587 -4.641 0.027 1.00 95.25 90 PHE A N 1
ATOM 723 C CA . PHE A 1 90 ? 7.511 -4.164 0.889 1.00 95.25 90 PHE A CA 1
ATOM 724 C C . PHE A 1 90 ? 6.670 -5.286 1.491 1.00 95.25 90 PHE A C 1
ATOM 726 O O . PHE A 1 90 ? 6.378 -5.267 2.687 1.00 95.25 90 PHE A O 1
ATOM 733 N N . GLN A 1 91 ? 6.283 -6.265 0.675 1.00 96.56 91 GLN A N 1
ATOM 734 C CA . GLN A 1 91 ? 5.531 -7.427 1.132 1.00 96.56 91 GLN A CA 1
ATOM 735 C C . GLN A 1 91 ? 6.318 -8.215 2.180 1.00 96.56 91 GLN A C 1
ATOM 737 O O . GLN A 1 91 ? 5.755 -8.569 3.212 1.00 96.56 91 GLN A O 1
ATOM 742 N N . GLN A 1 92 ? 7.614 -8.425 1.953 1.00 96.50 92 GLN A N 1
ATOM 743 C CA . GLN A 1 92 ? 8.499 -9.104 2.893 1.00 96.50 92 GLN A CA 1
ATOM 744 C C . GLN A 1 92 ? 8.607 -8.346 4.224 1.00 96.50 92 GLN A C 1
ATOM 746 O O . GLN A 1 92 ? 8.379 -8.938 5.279 1.00 96.50 92 GLN A O 1
ATOM 751 N N . ASP A 1 93 ? 8.870 -7.039 4.177 1.00 94.88 93 ASP A N 1
ATOM 752 C CA . ASP A 1 93 ? 9.014 -6.187 5.366 1.00 94.88 93 ASP A CA 1
ATOM 753 C C . ASP A 1 93 ? 7.717 -6.108 6.195 1.00 94.88 93 ASP A C 1
ATOM 755 O O . ASP A 1 93 ? 7.751 -5.864 7.399 1.00 94.88 93 ASP A O 1
ATOM 759 N N . ASN A 1 94 ? 6.562 -6.338 5.561 1.00 91.44 94 ASN A N 1
ATOM 760 C CA . ASN A 1 94 ? 5.240 -6.258 6.184 1.00 91.44 94 ASN A CA 1
ATOM 761 C C . ASN A 1 94 ? 4.555 -7.618 6.376 1.00 91.44 94 ASN A C 1
ATOM 763 O O . ASN A 1 94 ? 3.352 -7.648 6.636 1.00 91.44 94 ASN A O 1
ATOM 767 N N . GLN A 1 95 ? 5.293 -8.728 6.258 1.00 94.69 95 GLN A N 1
ATOM 768 C CA . GLN A 1 95 ? 4.775 -10.088 6.475 1.00 94.69 95 GLN A CA 1
ATOM 769 C C . GLN A 1 95 ? 3.552 -10.427 5.595 1.00 94.69 95 GLN A C 1
ATOM 771 O O . GLN A 1 95 ? 2.619 -11.115 6.013 1.00 94.69 95 GLN A O 1
ATOM 776 N N . LEU A 1 96 ? 3.548 -9.931 4.358 1.00 91.06 96 LEU A N 1
ATOM 777 C CA . LEU A 1 96 ? 2.554 -10.242 3.334 1.00 91.06 96 LEU A CA 1
ATOM 778 C C . LEU A 1 96 ? 3.067 -11.352 2.405 1.00 91.06 96 LEU A C 1
ATOM 780 O O . LEU A 1 96 ? 4.254 -11.675 2.376 1.00 91.06 96 LEU A O 1
ATOM 784 N N . THR A 1 97 ? 2.174 -11.918 1.593 1.00 91.50 97 THR A N 1
ATOM 785 C CA . THR A 1 97 ? 2.562 -12.823 0.503 1.00 91.50 97 THR A CA 1
ATOM 786 C C . THR A 1 97 ? 3.500 -12.101 -0.469 1.00 91.50 97 THR A C 1
ATOM 788 O O . THR A 1 97 ? 3.131 -11.065 -1.014 1.00 91.50 97 THR A O 1
ATOM 791 N N . VAL A 1 98 ? 4.703 -12.645 -0.686 1.00 96.25 98 VAL A N 1
ATOM 792 C CA . VAL A 1 98 ? 5.761 -12.037 -1.520 1.00 96.25 98 VAL A CA 1
ATOM 793 C C . VAL A 1 98 ? 5.622 -12.468 -2.987 1.00 96.25 98 VAL A C 1
ATOM 795 O O . VAL A 1 98 ? 6.471 -13.159 -3.550 1.00 96.25 98 VAL A O 1
ATOM 798 N N . ASP A 1 99 ? 4.509 -12.106 -3.616 1.00 93.62 99 ASP A N 1
ATOM 799 C CA . ASP A 1 99 ? 4.225 -12.418 -5.024 1.00 93.62 99 ASP A CA 1
ATOM 800 C C . ASP A 1 99 ? 4.670 -11.301 -5.991 1.00 93.62 99 ASP A C 1
ATOM 802 O O . ASP A 1 99 ? 4.886 -11.550 -7.183 1.00 93.62 99 ASP A O 1
ATOM 806 N N . GLY A 1 100 ? 4.928 -10.094 -5.481 1.00 93.44 100 GLY A N 1
ATOM 807 C CA . GLY A 1 100 ? 5.237 -8.903 -6.273 1.00 93.44 100 GLY A CA 1
ATOM 808 C C . GLY A 1 100 ? 4.015 -8.254 -6.922 1.00 93.44 100 GLY A C 1
ATOM 809 O O . GLY A 1 100 ? 4.181 -7.431 -7.818 1.00 93.44 100 GLY A O 1
ATOM 810 N N . ILE A 1 101 ? 2.807 -8.623 -6.497 1.00 93.00 101 ILE A N 1
ATOM 811 C CA . ILE A 1 101 ? 1.539 -8.069 -6.963 1.00 93.00 101 ILE A CA 1
ATOM 812 C C . ILE A 1 101 ? 1.008 -7.114 -5.891 1.00 93.00 101 ILE A C 1
ATOM 814 O O . ILE A 1 101 ? 0.795 -7.491 -4.740 1.00 93.00 101 ILE A O 1
ATOM 818 N N . ALA A 1 102 ? 0.721 -5.868 -6.262 1.00 90.81 102 ALA A N 1
ATOM 819 C CA . ALA A 1 102 ? 0.068 -4.928 -5.357 1.00 90.81 102 ALA A CA 1
ATOM 820 C C . ALA A 1 102 ? -1.453 -5.157 -5.374 1.00 90.81 102 ALA A C 1
ATOM 822 O O . ALA A 1 102 ? -2.219 -4.419 -5.991 1.00 90.81 102 ALA A O 1
ATOM 823 N N . GLY A 1 103 ? -1.877 -6.242 -4.721 1.00 88.31 103 GLY A N 1
ATOM 824 C CA . GLY A 1 103 ? -3.282 -6.547 -4.457 1.00 88.31 103 GLY A CA 1
ATOM 825 C C . GLY A 1 103 ? -3.837 -5.768 -3.261 1.00 88.31 103 GLY A C 1
ATOM 826 O O . GLY A 1 103 ? -3.116 -5.033 -2.586 1.00 88.31 103 GLY A O 1
ATOM 827 N N . ALA A 1 104 ? -5.122 -5.972 -2.954 1.00 82.75 104 ALA A N 1
ATOM 828 C CA . ALA A 1 104 ? -5.841 -5.205 -1.931 1.00 82.75 104 ALA A CA 1
ATOM 829 C C . ALA A 1 104 ? -5.113 -5.140 -0.574 1.00 82.75 104 ALA A C 1
ATOM 831 O O . ALA A 1 104 ? -4.953 -4.060 -0.014 1.00 82.75 104 ALA A O 1
ATOM 832 N N . LYS A 1 105 ? -4.600 -6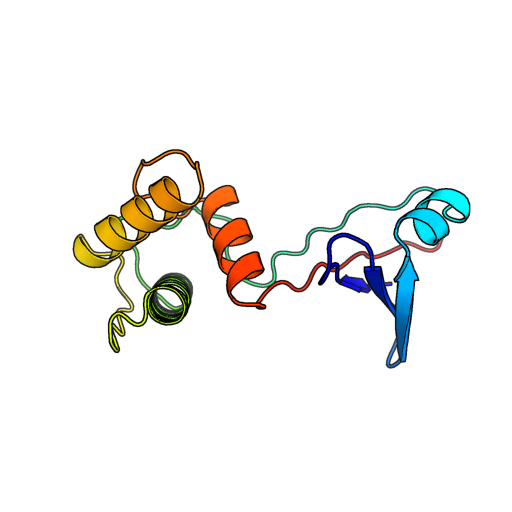.271 -0.063 1.00 82.25 105 LYS A N 1
ATOM 833 C CA . LYS A 1 105 ? -3.862 -6.308 1.217 1.00 82.25 105 LYS A CA 1
ATOM 834 C C . LYS A 1 105 ? -2.590 -5.455 1.184 1.00 82.25 105 LYS A C 1
ATOM 836 O O . LYS A 1 105 ? -2.311 -4.731 2.136 1.00 82.25 105 LYS A O 1
ATOM 841 N N . THR A 1 106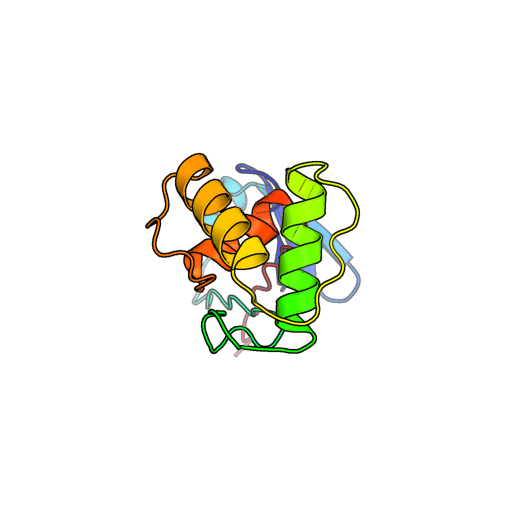 ? -1.836 -5.526 0.089 1.00 89.19 106 THR A N 1
ATOM 842 C CA . THR A 1 106 ? -0.608 -4.746 -0.109 1.00 89.19 106 THR A CA 1
ATOM 843 C C . THR A 1 106 ? -0.912 -3.255 -0.176 1.00 89.19 106 THR A C 1
ATOM 845 O O . THR A 1 106 ? -0.266 -2.470 0.513 1.00 89.19 106 THR A O 1
ATOM 848 N N . LEU A 1 107 ? -1.930 -2.871 -0.947 1.00 87.25 107 LEU A N 1
ATOM 849 C CA . LEU A 1 107 ? -2.338 -1.479 -1.131 1.00 87.25 107 LEU A CA 1
ATOM 850 C C . LEU A 1 107 ? -2.885 -0.858 0.159 1.00 87.25 107 LEU A C 1
ATOM 852 O O . LEU A 1 107 ? -2.460 0.231 0.536 1.00 87.25 107 LEU A O 1
ATOM 856 N N . VAL A 1 108 ? -3.744 -1.575 0.890 1.00 82.25 108 VAL A N 1
ATOM 857 C CA . VAL A 1 108 ? -4.250 -1.132 2.201 1.00 82.25 108 VAL A CA 1
ATOM 858 C C . VAL A 1 108 ? -3.097 -0.912 3.179 1.00 82.25 108 VAL A C 1
ATOM 860 O O . VAL A 1 108 ? -3.047 0.110 3.866 1.00 82.25 108 VAL A O 1
ATOM 863 N N . ARG A 1 109 ? -2.132 -1.840 3.226 1.00 84.81 109 ARG A N 1
ATOM 864 C CA . ARG A 1 109 ? -0.971 -1.699 4.107 1.00 84.81 109 ARG A CA 1
ATOM 865 C C . ARG A 1 109 ? -0.109 -0.496 3.715 1.00 84.81 109 ARG A C 1
ATOM 867 O O . ARG A 1 109 ? 0.260 0.276 4.596 1.00 84.81 109 ARG A O 1
ATOM 874 N N . LEU A 1 110 ? 0.153 -0.291 2.422 1.00 86.88 110 LEU A N 1
ATOM 875 C CA . LEU A 1 110 ? 0.878 0.884 1.918 1.00 86.88 110 LEU A CA 1
ATOM 876 C C . LEU A 1 110 ? 0.200 2.195 2.321 1.00 86.88 110 LEU A C 1
ATOM 878 O O . LEU A 1 110 ? 0.857 3.092 2.848 1.00 86.88 110 LEU A O 1
ATOM 882 N N . GLN A 1 111 ? -1.113 2.299 2.126 1.00 82.81 111 GLN A N 1
ATOM 883 C CA . GLN A 1 111 ? -1.877 3.498 2.476 1.00 82.81 111 GLN A CA 1
ATOM 884 C C . GLN A 1 111 ? -1.859 3.777 3.979 1.00 82.81 111 GLN A C 1
ATOM 886 O O . GLN A 1 111 ? -1.711 4.931 4.380 1.00 82.81 111 GLN A O 1
ATOM 891 N N . SER A 1 112 ? -1.953 2.732 4.811 1.00 81.50 112 SER A N 1
ATOM 892 C CA . SER A 1 112 ? -1.880 2.879 6.270 1.00 81.50 112 SER A CA 1
ATOM 893 C C . SER A 1 112 ? -0.542 3.455 6.743 1.00 81.50 112 SER A C 1
ATOM 895 O O . SER A 1 112 ? -0.516 4.250 7.672 1.00 81.50 112 SER A O 1
ATOM 897 N N . LEU A 1 113 ? 0.562 3.105 6.074 1.00 84.62 113 LEU A N 1
ATOM 898 C CA . LEU A 1 113 ? 1.908 3.563 6.432 1.00 84.62 113 LEU A CA 1
ATOM 899 C C . LEU A 1 113 ? 2.272 4.921 5.819 1.00 84.62 113 LEU A C 1
ATOM 901 O O . LEU A 1 113 ? 3.155 5.606 6.322 1.00 84.62 113 LEU A O 1
ATOM 905 N N . THR A 1 114 ? 1.604 5.313 4.734 1.00 82.44 114 THR A N 1
ATOM 906 C CA . THR A 1 114 ? 1.835 6.594 4.044 1.00 82.44 114 THR A CA 1
ATOM 907 C C . THR A 1 114 ? 0.837 7.683 4.440 1.00 82.44 114 THR A C 1
ATOM 909 O O . THR A 1 114 ? 0.917 8.795 3.922 1.00 82.44 114 THR A O 1
ATOM 912 N N . GLY A 1 115 ? -0.097 7.392 5.357 1.00 69.69 115 GLY A N 1
ATOM 913 C CA . GLY A 1 115 ? -1.116 8.343 5.816 1.00 69.69 115 GLY A CA 1
ATOM 914 C C . GLY A 1 115 ? -2.188 8.660 4.766 1.00 69.69 115 GLY A C 1
ATOM 915 O O . GLY A 1 115 ? -2.911 9.643 4.898 1.00 69.69 115 GLY A O 1
ATOM 916 N N . LYS A 1 116 ? -2.307 7.837 3.713 1.00 67.00 116 LYS A N 1
ATOM 917 C CA . LYS A 1 116 ? -3.309 7.989 2.640 1.00 67.00 116 LYS A CA 1
ATOM 918 C C . LYS A 1 116 ? -4.655 7.327 2.956 1.00 67.00 116 LYS A C 1
ATOM 920 O O . LYS A 1 116 ? -5.551 7.300 2.114 1.00 67.00 116 LYS A O 1
ATOM 925 N N . ASN A 1 117 ? -4.814 6.782 4.159 1.00 53.81 117 ASN A N 1
ATOM 926 C CA . ASN A 1 117 ? -6.027 6.085 4.554 1.00 53.81 117 ASN A CA 1
ATOM 927 C C . ASN A 1 117 ? -7.161 7.094 4.816 1.00 53.81 117 ASN A C 1
ATOM 929 O O . ASN A 1 117 ? -7.094 7.885 5.752 1.00 53.81 117 ASN A O 1
ATOM 933 N N . SER A 1 118 ? -8.226 7.045 4.012 1.00 50.72 118 SER A N 1
ATOM 934 C CA . SER A 1 118 ? -9.509 7.666 4.361 1.00 50.72 118 SER A CA 1
ATOM 935 C C . SER A 1 118 ? -10.528 6.555 4.595 1.00 50.72 118 SER A C 1
ATOM 937 O O . SER A 1 118 ? -11.224 6.119 3.684 1.00 50.72 118 SER A O 1
ATOM 939 N N . LEU A 1 119 ? -10.571 6.025 5.818 1.00 45.97 119 LEU A N 1
ATOM 940 C CA . LEU A 1 119 ? -11.601 5.060 6.203 1.00 45.97 119 LEU A CA 1
ATOM 941 C C . LEU A 1 119 ? -12.940 5.812 6.281 1.00 45.97 119 LEU A C 1
ATOM 943 O O . LEU A 1 119 ? -13.096 6.763 7.045 1.00 45.97 119 LEU A O 1
ATOM 947 N N . GLN A 1 120 ? -13.910 5.428 5.446 1.00 49.44 120 GLN A N 1
ATOM 948 C CA . GLN A 1 120 ? -15.158 6.183 5.285 1.00 49.44 120 GLN A CA 1
ATOM 949 C C . GLN A 1 120 ? -16.409 5.402 5.658 1.00 49.44 120 GLN A C 1
ATOM 951 O O . GLN A 1 120 ? -17.150 4.924 4.809 1.00 49.44 120 GLN A O 1
ATOM 956 N N . LEU A 1 121 ? -16.736 5.368 6.943 1.00 43.47 121 LEU A N 1
ATOM 957 C CA . LEU A 1 121 ? -18.015 4.804 7.370 1.00 43.47 121 LEU A CA 1
ATOM 958 C C . LEU A 1 121 ? -19.213 5.674 6.903 1.00 43.47 121 LEU A C 1
ATOM 960 O O . LEU A 1 121 ? -19.138 6.895 6.743 1.00 43.47 121 LEU A O 1
ATOM 964 N N . ARG A 1 122 ? -20.348 5.052 6.580 1.00 42.56 122 ARG A N 1
ATOM 965 C CA . ARG A 1 122 ? -21.577 5.748 6.155 1.00 42.56 122 ARG A CA 1
ATOM 966 C C . ARG A 1 122 ? -22.751 5.016 6.796 1.00 42.56 122 ARG A C 1
ATOM 968 O O . ARG A 1 122 ? -22.974 3.850 6.511 1.00 42.56 122 ARG A O 1
ATOM 975 N N . GLY A 1 123 ? -23.476 5.698 7.680 1.00 42.97 123 GLY A N 1
ATOM 976 C CA . GLY A 1 123 ? -24.729 5.189 8.236 1.00 42.97 123 GLY A CA 1
ATOM 977 C C . GLY A 1 123 ? -25.893 5.555 7.322 1.00 42.97 123 GLY A C 1
ATOM 978 O O . GLY A 1 123 ? -25.998 6.711 6.904 1.00 42.97 123 GLY A O 1
ATOM 979 N N . THR A 1 124 ? -26.754 4.590 7.016 1.00 38.16 124 THR A N 1
ATOM 980 C CA . THR A 1 124 ? -28.065 4.834 6.412 1.00 38.16 124 THR A CA 1
ATOM 981 C C . THR A 1 124 ? -29.047 5.159 7.532 1.00 38.16 124 THR A C 1
ATOM 983 O O . THR A 1 124 ? -29.339 4.307 8.366 1.00 38.16 124 THR A O 1
ATOM 986 N N . LYS A 1 125 ? -29.545 6.399 7.583 1.00 40.88 125 LYS A N 1
ATOM 987 C CA . LYS A 1 125 ? -30.776 6.680 8.333 1.00 40.88 125 LYS A CA 1
ATOM 988 C C . LYS A 1 125 ? -31.921 5.989 7.586 1.00 40.88 125 LYS A C 1
ATOM 990 O O . LYS A 1 125 ? -32.110 6.305 6.412 1.00 40.88 125 LYS A O 1
ATOM 995 N N . SER A 1 126 ? -32.624 5.060 8.236 1.00 39.34 126 SER A N 1
ATOM 996 C CA . SER A 1 126 ? -34.053 4.867 7.940 1.00 39.34 126 SER A CA 1
ATOM 997 C C . SER A 1 126 ? -34.837 6.050 8.492 1.00 39.34 126 SER A C 1
ATOM 999 O O . SER A 1 126 ? -34.395 6.602 9.530 1.00 39.34 126 SER A O 1
#

Secondary structure (DSSP, 8-state):
-EEEEEETTEEEEEETTEEEEEEHHHHHHH--S---------S--SS-B-TT-BSHHHHHHHHHHHHHHT------SB--HHHHHHHHHHHHHTT---SS-B-HHHHHHHHHHHT-----------

pLDDT: mean 72.53, std 18.69, range [38.16, 96.56]

Radius of gyration: 17.09 Å; chains: 1; bounding box: 49×33×41 Å

Foldseek 3Di:
DFWDDLDPFWIWDDDDPDIDIDGPVVCVVPPDDDWDQPQDPPDDQPDKAAAFDFDDVLQVLQVLLCVVPVVPDPRGRGCHPVQLVSLLVQCVVVVHPNPSIRHPVSVVVSCSVSVVDRRTTDDDDD